Protein AF-A0A436CAZ5-F1 (afdb_monomer_lite)

Radius of gyration: 21.21 Å; chains: 1; bounding box: 46×20×57 Å

Sequence (66 aa):
LLFDLENDPDELDNLAADPSHLAVRLEFAERLLAWRAEHLDQSLALAELTENGLVGHAAGLPPRHT

Structure (mmCIF, N/CA/C/O backbone):
data_AF-A0A436CAZ5-F1
#
_entry.id   AF-A0A436CAZ5-F1
#
loop_
_atom_site.group_PDB
_atom_site.id
_atom_site.type_symbol
_atom_site.label_atom_id
_atom_site.label_alt_id
_atom_site.label_comp_id
_atom_site.label_asym_id
_atom_site.label_entity_id
_atom_site.label_seq_id
_atom_site.pdbx_PDB_ins_code
_atom_site.Cartn_x
_atom_site.Cartn_y
_atom_site.Cartn_z
_atom_site.occupancy
_atom_site.B_iso_or_equiv
_atom_site.auth_seq_id
_atom_site.auth_comp_id
_atom_site.auth_asym_id
_atom_site.auth_atom_id
_atom_site.pdbx_PDB_model_num
ATOM 1 N N . LEU A 1 1 ? -4.133 -5.657 3.260 1.00 87.00 1 LEU A N 1
ATOM 2 C CA . LEU A 1 1 ? -3.930 -5.633 4.718 1.00 87.00 1 LEU A CA 1
ATOM 3 C C . LEU A 1 1 ? -3.276 -4.308 5.058 1.00 87.00 1 LEU A C 1
ATOM 5 O O . LEU A 1 1 ? -2.554 -3.792 4.208 1.00 87.00 1 LEU A O 1
ATOM 9 N N . LEU A 1 2 ? -3.594 -3.746 6.213 1.00 92.38 2 LEU A N 1
ATOM 10 C CA . LEU A 1 2 ? -2.976 -2.538 6.745 1.00 92.38 2 LEU A CA 1
ATOM 11 C C . LEU A 1 2 ? -2.979 -2.691 8.263 1.00 92.38 2 LEU A C 1
ATOM 13 O O . LEU A 1 2 ? -4.049 -2.905 8.824 1.00 92.38 2 LEU A O 1
ATOM 17 N N . PHE A 1 3 ? -1.805 -2.611 8.878 1.00 95.12 3 PHE A N 1
ATOM 18 C CA . PHE A 1 3 ? -1.615 -2.788 10.314 1.00 95.12 3 PHE A CA 1
ATOM 19 C C . PHE A 1 3 ? -0.919 -1.554 10.871 1.00 95.12 3 PHE A C 1
ATOM 21 O O . PHE A 1 3 ? 0.001 -1.023 10.241 1.00 95.12 3 PHE A O 1
ATOM 28 N N . ASP A 1 4 ? -1.381 -1.097 12.027 1.00 92.88 4 ASP A N 1
ATOM 29 C CA . ASP A 1 4 ? -0.740 -0.028 12.778 1.00 92.88 4 ASP A CA 1
ATOM 30 C C . ASP A 1 4 ? 0.215 -0.654 13.790 1.00 92.88 4 ASP A C 1
ATOM 32 O O . ASP A 1 4 ? -0.201 -1.084 14.855 1.00 92.88 4 ASP A O 1
ATOM 36 N N . LEU A 1 5 ? 1.503 -0.698 13.465 1.00 92.62 5 LEU A N 1
ATOM 37 C CA . LEU A 1 5 ? 2.502 -1.347 14.315 1.00 92.62 5 LEU A CA 1
ATOM 38 C C . LEU A 1 5 ? 2.788 -0.587 15.619 1.00 92.62 5 LEU A C 1
ATOM 40 O O . LEU A 1 5 ? 3.410 -1.152 16.518 1.00 92.62 5 LEU A O 1
ATOM 44 N N . GLU A 1 6 ? 2.380 0.683 15.735 1.00 94.12 6 GLU A N 1
ATOM 45 C CA . GLU A 1 6 ? 2.543 1.435 16.984 1.00 94.12 6 GLU A CA 1
ATOM 46 C C . GLU A 1 6 ? 1.532 0.966 18.033 1.00 94.12 6 GLU A C 1
ATOM 48 O O . GLU A 1 6 ? 1.874 0.834 19.210 1.00 94.12 6 GLU 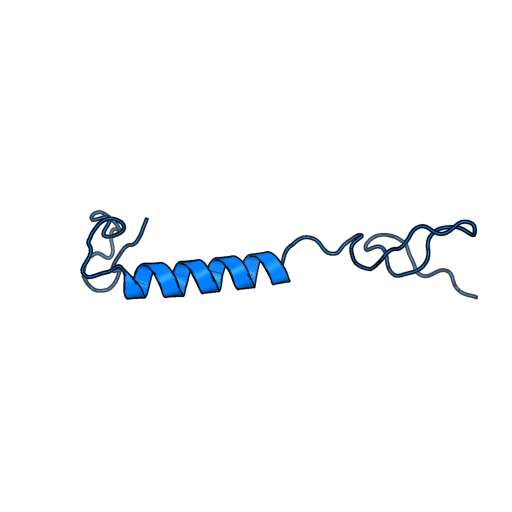A O 1
ATOM 53 N N . ASN A 1 7 ? 0.299 0.691 17.599 1.00 92.31 7 ASN A N 1
ATOM 54 C CA . ASN A 1 7 ? -0.806 0.294 18.472 1.00 92.31 7 ASN A CA 1
ATOM 55 C C . ASN A 1 7 ? -1.101 -1.219 18.448 1.00 92.31 7 ASN A C 1
ATOM 57 O O . ASN A 1 7 ? -1.671 -1.742 19.404 1.00 92.31 7 ASN A O 1
ATOM 61 N N . ASP A 1 8 ? -0.692 -1.917 17.391 1.00 94.38 8 ASP A N 1
ATOM 62 C CA . ASP A 1 8 ? -0.885 -3.347 17.141 1.00 94.38 8 ASP A CA 1
ATOM 63 C C . ASP A 1 8 ? 0.408 -3.984 16.581 1.00 94.38 8 ASP A C 1
ATOM 65 O O . ASP A 1 8 ? 0.517 -4.297 15.392 1.00 94.38 8 ASP A O 1
ATOM 69 N N . PRO A 1 9 ? 1.432 -4.172 17.434 1.00 93.81 9 PRO A N 1
ATOM 70 C CA . PRO A 1 9 ? 2.715 -4.735 17.014 1.00 93.81 9 PRO A CA 1
ATOM 71 C C . PRO A 1 9 ? 2.635 -6.217 16.611 1.00 93.81 9 PRO A C 1
ATOM 73 O O . PRO A 1 9 ? 3.553 -6.710 15.958 1.00 93.81 9 PRO A O 1
ATOM 76 N N . ASP A 1 10 ? 1.569 -6.922 17.001 1.00 95.69 10 ASP A N 1
ATOM 77 C CA . ASP A 1 10 ? 1.349 -8.339 16.686 1.00 95.69 10 ASP A CA 1
ATOM 78 C C . ASP A 1 10 ? 0.501 -8.542 15.408 1.00 95.69 10 ASP A C 1
ATOM 80 O O . ASP A 1 10 ? 0.195 -9.682 15.055 1.00 95.69 10 ASP A O 1
ATOM 84 N N . GLU A 1 11 ? 0.138 -7.459 14.703 1.00 93.88 11 GLU A N 1
ATOM 85 C CA . GLU A 1 11 ? -0.609 -7.469 13.432 1.00 93.88 11 GLU A CA 1
ATOM 86 C C . GLU A 1 11 ? -1.947 -8.236 13.502 1.0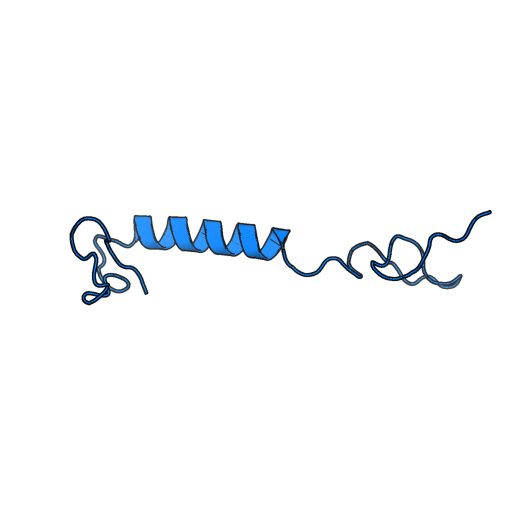0 93.88 11 GLU A C 1
ATOM 88 O O . GLU A 1 11 ? -2.343 -8.957 12.577 1.00 93.88 11 GLU A O 1
ATOM 93 N N . LEU A 1 12 ? -2.654 -8.118 14.625 1.00 93.75 12 LEU A N 1
ATOM 94 C CA . LEU A 1 12 ? -3.904 -8.831 14.868 1.00 93.75 12 LEU A CA 1
ATOM 95 C C . LEU A 1 12 ? -5.130 -8.083 14.328 1.00 93.75 12 LEU A C 1
ATOM 97 O O . LEU A 1 12 ? -6.144 -8.726 14.034 1.00 93.75 12 LEU A O 1
ATOM 101 N N . ASP A 1 13 ? -5.051 -6.760 14.168 1.00 93.06 13 ASP A N 1
ATOM 102 C CA . ASP A 1 13 ? -6.145 -5.911 13.703 1.00 93.06 13 ASP A CA 1
ATOM 103 C C . ASP A 1 13 ? -5.875 -5.305 12.320 1.00 93.06 13 ASP A C 1
ATOM 105 O O . ASP A 1 13 ? -5.100 -4.369 12.121 1.00 93.06 13 ASP A O 1
ATOM 109 N N . ASN A 1 14 ? -6.563 -5.846 11.315 1.00 93.38 14 ASN A N 1
ATOM 110 C CA . ASN A 1 14 ? -6.435 -5.381 9.942 1.00 93.38 14 ASN A CA 1
ATOM 111 C C . ASN A 1 14 ? -7.352 -4.179 9.662 1.00 93.38 14 ASN A C 1
ATOM 113 O O . ASN A 1 14 ? -8.532 -4.329 9.333 1.00 93.38 14 ASN A O 1
ATOM 117 N N . LEU A 1 15 ? -6.747 -2.998 9.605 1.00 93.12 15 LEU A N 1
ATOM 118 C CA . LEU A 1 15 ? -7.394 -1.705 9.375 1.00 93.12 15 LEU A CA 1
ATOM 119 C C . LEU A 1 15 ? -7.661 -1.397 7.892 1.00 93.12 15 LEU A C 1
ATOM 121 O O . LEU A 1 15 ? -8.115 -0.310 7.540 1.00 93.12 15 LEU A O 1
ATOM 125 N N . ALA A 1 16 ? -7.412 -2.335 6.971 1.00 91.75 16 ALA A N 1
ATOM 126 C CA . ALA A 1 16 ? -7.495 -2.059 5.531 1.00 91.75 16 ALA A CA 1
ATOM 127 C C . ALA A 1 16 ? -8.891 -1.656 5.021 1.00 91.75 16 ALA A C 1
ATOM 129 O O . ALA A 1 16 ? -8.988 -1.090 3.929 1.00 91.75 16 ALA A O 1
ATOM 130 N N . ALA A 1 17 ? -9.953 -2.000 5.752 1.00 92.12 17 ALA A N 1
ATOM 131 C CA . ALA A 1 17 ? -11.332 -1.647 5.414 1.00 92.12 17 ALA A CA 1
ATOM 132 C C . ALA A 1 17 ? -11.853 -0.430 6.196 1.00 92.12 17 ALA A C 1
ATOM 134 O O . ALA A 1 17 ? -12.951 0.042 5.902 1.00 92.12 17 ALA A O 1
ATOM 135 N N . ASP A 1 18 ? -11.089 0.073 7.168 1.00 93.56 18 ASP A N 1
ATOM 136 C CA . ASP A 1 18 ? -11.478 1.231 7.962 1.00 93.56 18 ASP A CA 1
ATOM 137 C C . ASP A 1 18 ? -11.372 2.515 7.111 1.00 93.56 18 ASP A C 1
ATOM 139 O O . ASP A 1 18 ? -10.286 2.846 6.617 1.00 93.56 18 ASP A O 1
ATOM 143 N N . PRO A 1 19 ? -12.475 3.269 6.925 1.00 93.19 19 PRO A N 1
ATOM 144 C CA . PRO A 1 19 ? -12.460 4.525 6.182 1.00 93.19 19 PRO A CA 1
ATOM 145 C C . PRO A 1 19 ? -11.500 5.575 6.752 1.00 93.19 19 PRO A C 1
ATOM 147 O O . PRO A 1 19 ? -10.994 6.399 5.989 1.00 93.19 19 PRO A O 1
ATOM 150 N N . SER A 1 20 ? -11.235 5.559 8.063 1.00 94.94 20 SER A N 1
ATOM 151 C CA . SER A 1 20 ? -10.319 6.509 8.707 1.00 94.94 20 SER A CA 1
ATOM 152 C C . SER A 1 20 ? -8.864 6.321 8.255 1.00 94.94 20 SER A C 1
ATOM 154 O O . SER A 1 20 ? -8.103 7.286 8.201 1.00 94.94 20 SER A O 1
ATOM 156 N N . HIS A 1 21 ? -8.515 5.113 7.804 1.00 92.75 21 HIS A N 1
ATOM 157 C CA . HIS A 1 21 ? -7.182 4.741 7.334 1.00 92.75 21 HIS A CA 1
ATOM 158 C C . HIS A 1 21 ? -7.050 4.757 5.800 1.00 92.75 21 HIS A C 1
ATOM 160 O O . HIS A 1 21 ? -6.035 4.323 5.249 1.00 92.75 21 HIS A O 1
ATOM 166 N N . LEU A 1 22 ? -8.048 5.282 5.074 1.00 92.94 22 LEU A N 1
ATOM 167 C CA . LEU A 1 22 ? -8.067 5.263 3.607 1.00 92.94 22 LEU A CA 1
ATOM 168 C C . LEU A 1 22 ? -6.892 6.026 2.978 1.00 92.94 22 LEU A C 1
ATOM 170 O O . LEU A 1 22 ? -6.307 5.538 2.011 1.00 92.94 22 LEU A O 1
ATOM 174 N N . ALA A 1 23 ? -6.547 7.198 3.517 1.00 94.94 23 ALA A N 1
ATOM 175 C CA . ALA A 1 23 ? -5.447 8.012 2.999 1.00 94.94 23 ALA A CA 1
ATOM 176 C C . ALA A 1 23 ? -4.097 7.293 3.148 1.00 94.94 23 ALA A C 1
ATOM 178 O O . ALA A 1 23 ? -3.346 7.180 2.181 1.00 94.94 23 ALA A O 1
ATOM 179 N N . VAL A 1 24 ? -3.846 6.717 4.328 1.00 94.69 24 VAL A N 1
ATOM 180 C CA . VAL A 1 24 ? -2.649 5.913 4.618 1.00 94.69 24 VAL A CA 1
ATOM 181 C C . VAL A 1 24 ? -2.582 4.708 3.679 1.00 94.69 24 VAL A C 1
ATOM 183 O O . VAL A 1 24 ? -1.562 4.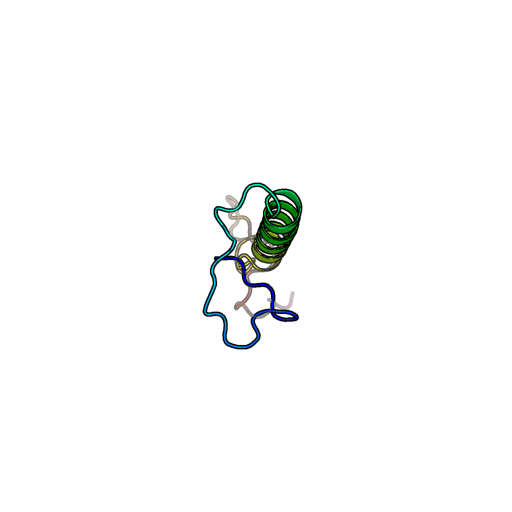457 3.039 1.00 94.69 24 VAL A O 1
ATOM 186 N N . ARG A 1 25 ? -3.700 3.991 3.514 1.00 94.25 25 ARG A N 1
ATOM 187 C CA . ARG A 1 25 ? -3.784 2.842 2.604 1.00 94.25 25 ARG A CA 1
ATOM 188 C C . ARG A 1 25 ? -3.437 3.214 1.161 1.00 94.25 25 ARG A C 1
ATOM 190 O O . ARG A 1 25 ? -2.805 2.415 0.472 1.00 94.25 25 ARG A O 1
ATOM 197 N N . LEU A 1 26 ? -3.872 4.387 0.700 1.00 95.00 26 LEU A N 1
ATOM 198 C CA . LEU A 1 26 ? -3.606 4.857 -0.657 1.00 95.00 26 LEU A CA 1
ATOM 199 C C . LEU A 1 26 ? -2.124 5.190 -0.852 1.00 95.00 26 LEU A C 1
ATOM 201 O O . LEU A 1 26 ? -1.532 4.706 -1.811 1.00 95.00 26 LEU A O 1
ATOM 205 N N . GLU A 1 27 ? -1.511 5.917 0.083 1.00 95.94 27 GLU A N 1
ATOM 206 C CA . GLU A 1 27 ? -0.085 6.260 0.020 1.00 95.94 27 GLU A CA 1
ATOM 207 C C . GLU A 1 27 ? 0.793 5.003 -0.086 1.00 95.94 27 GLU A C 1
ATOM 209 O O . GLU A 1 27 ? 1.659 4.893 -0.958 1.00 95.94 27 GLU A O 1
ATOM 214 N N . PHE A 1 28 ? 0.549 4.005 0.767 1.00 94.88 28 PHE A N 1
ATOM 215 C CA . PHE A 1 28 ? 1.318 2.761 0.726 1.00 94.88 28 PHE A CA 1
ATOM 216 C C . PHE A 1 28 ? 1.061 1.952 -0.550 1.00 94.88 28 PHE A C 1
ATOM 218 O O . PHE A 1 28 ? 1.990 1.333 -1.077 1.00 94.88 28 PHE A O 1
ATOM 225 N N . ALA A 1 29 ? -0.164 1.974 -1.084 1.00 93.62 29 ALA A N 1
ATOM 226 C CA . ALA A 1 29 ? -0.466 1.347 -2.366 1.00 93.62 29 ALA A CA 1
ATOM 227 C C . ALA A 1 29 ? 0.295 2.020 -3.521 1.00 93.62 29 ALA A C 1
ATOM 229 O O . ALA A 1 29 ? 0.871 1.322 -4.355 1.00 93.62 29 ALA A O 1
ATOM 230 N N . GLU A 1 30 ? 0.356 3.352 -3.548 1.00 95.19 30 GLU A N 1
ATOM 231 C CA . GLU A 1 30 ? 1.119 4.114 -4.543 1.00 95.19 30 GLU A CA 1
ATOM 232 C C . GLU A 1 30 ? 2.618 3.816 -4.456 1.00 95.19 30 GLU A C 1
ATOM 234 O O . GLU A 1 30 ? 3.251 3.525 -5.471 1.00 95.19 30 GLU A O 1
ATOM 239 N N . ARG A 1 31 ? 3.181 3.786 -3.244 1.00 94.00 31 ARG A N 1
ATOM 240 C CA . ARG A 1 31 ? 4.592 3.433 -3.016 1.00 94.00 31 ARG A CA 1
ATOM 241 C C . ARG A 1 31 ? 4.914 2.015 -3.483 1.00 94.00 31 ARG A C 1
ATOM 243 O O . ARG A 1 31 ? 5.946 1.799 -4.113 1.00 94.00 31 ARG A O 1
ATOM 250 N N . LEU A 1 32 ? 4.026 1.054 -3.223 1.00 91.31 32 LEU A N 1
ATOM 251 C CA . LEU A 1 32 ? 4.190 -0.320 -3.702 1.00 91.31 32 LEU A CA 1
ATOM 252 C C . LEU A 1 32 ? 4.115 -0.404 -5.233 1.00 91.31 32 LEU A C 1
ATOM 254 O O . LEU A 1 32 ? 4.872 -1.162 -5.840 1.00 91.31 32 LEU A O 1
ATOM 258 N N . LEU A 1 33 ? 3.219 0.361 -5.863 1.00 91.81 33 LEU A N 1
ATOM 259 C CA . LEU A 1 33 ? 3.114 0.432 -7.322 1.00 91.81 33 LEU A CA 1
ATOM 260 C C . LEU A 1 33 ? 4.363 1.058 -7.952 1.00 91.81 33 LEU A C 1
ATOM 262 O O . LEU A 1 33 ? 4.875 0.507 -8.924 1.00 91.81 33 LEU A O 1
ATOM 266 N N . ALA A 1 34 ? 4.883 2.146 -7.379 1.00 89.75 34 ALA A N 1
ATOM 267 C CA . ALA 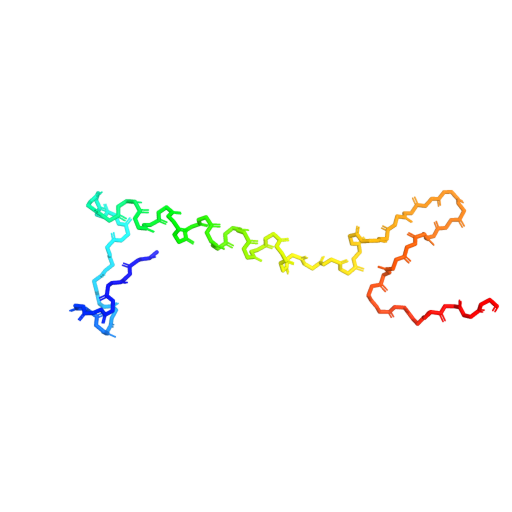A 1 34 ? 6.129 2.770 -7.816 1.00 89.75 34 ALA A CA 1
ATOM 268 C C . ALA A 1 34 ? 7.307 1.793 -7.701 1.00 89.75 34 ALA A C 1
ATOM 270 O O . ALA A 1 34 ? 8.010 1.551 -8.680 1.00 89.75 34 ALA A O 1
ATOM 271 N N . TRP A 1 35 ? 7.445 1.129 -6.549 1.00 87.56 35 TRP A N 1
ATOM 272 C CA . TRP A 1 35 ? 8.486 0.125 -6.343 1.00 87.56 35 TRP A CA 1
ATOM 273 C C . TRP A 1 35 ? 8.386 -1.025 -7.352 1.00 87.56 35 TRP A C 1
ATOM 275 O O . TRP A 1 35 ? 9.393 -1.434 -7.927 1.00 87.56 35 TRP A O 1
ATOM 285 N N . ARG A 1 36 ? 7.170 -1.516 -7.633 1.00 85.62 36 ARG A N 1
ATOM 286 C CA . ARG A 1 36 ? 6.951 -2.536 -8.669 1.00 85.62 36 ARG A CA 1
ATOM 287 C C . ARG A 1 36 ? 7.338 -2.053 -10.058 1.00 85.62 36 ARG A C 1
ATOM 289 O O . ARG A 1 36 ? 7.891 -2.845 -10.805 1.00 85.62 36 ARG A O 1
ATOM 296 N N . ALA A 1 37 ? 7.040 -0.808 -10.418 1.00 83.50 37 ALA A N 1
ATOM 297 C CA . ALA A 1 37 ? 7.420 -0.256 -11.716 1.00 83.50 37 ALA A CA 1
ATOM 298 C C . ALA A 1 37 ? 8.948 -0.163 -11.868 1.00 83.50 37 ALA A C 1
ATOM 300 O O . ALA A 1 37 ? 9.475 -0.442 -12.940 1.00 83.50 37 ALA A O 1
ATOM 301 N N . GLU A 1 38 ? 9.655 0.166 -10.786 1.00 81.94 38 GLU A N 1
ATOM 302 C CA . GLU A 1 38 ? 11.120 0.215 -10.757 1.00 81.94 38 GLU A CA 1
ATOM 303 C C . GLU A 1 38 ? 11.769 -1.178 -10.796 1.00 81.94 38 GLU A C 1
ATOM 305 O O . GLU A 1 38 ? 12.808 -1.349 -11.429 1.00 81.94 38 GLU A O 1
ATOM 310 N N . HIS A 1 39 ? 11.162 -2.174 -10.140 1.00 77.38 39 HIS A N 1
ATOM 311 C CA . HIS A 1 39 ? 11.728 -3.522 -9.966 1.00 77.38 39 HIS A CA 1
ATOM 312 C C . HIS A 1 39 ? 11.108 -4.579 -10.889 1.00 77.38 39 HIS A C 1
ATOM 314 O O . HIS A 1 39 ? 11.440 -5.762 -10.789 1.00 77.38 39 HIS A O 1
ATOM 320 N N . LEU A 1 40 ? 10.197 -4.179 -11.779 1.00 70.62 40 LEU A N 1
ATOM 321 C CA . LEU A 1 40 ? 9.720 -5.017 -12.872 1.00 70.62 40 LEU A CA 1
ATOM 322 C C . LEU A 1 40 ? 10.933 -5.372 -13.724 1.00 70.62 40 LEU A C 1
ATOM 324 O O . LEU A 1 40 ? 11.604 -4.483 -14.238 1.00 70.62 40 LEU A O 1
ATOM 328 N N . ASP A 1 41 ? 11.227 -6.667 -13.797 1.00 59.59 41 ASP A N 1
ATOM 329 C CA . ASP A 1 41 ? 12.421 -7.220 -14.423 1.00 59.59 41 ASP A CA 1
ATOM 330 C C . ASP A 1 41 ? 12.673 -6.586 -15.805 1.00 59.59 41 ASP A C 1
ATOM 332 O O . ASP A 1 41 ? 11.990 -6.873 -16.790 1.00 59.59 41 ASP A O 1
ATOM 336 N N . GLN A 1 42 ? 13.650 -5.674 -15.856 1.00 57.88 42 GLN A N 1
ATOM 337 C CA . GLN A 1 42 ? 14.042 -4.946 -17.062 1.00 57.88 42 GLN A CA 1
ATOM 338 C C . GLN A 1 42 ? 15.002 -5.755 -17.939 1.00 57.88 42 GLN A C 1
ATOM 340 O O . GLN A 1 42 ? 15.551 -5.212 -18.898 1.00 57.88 42 GLN A O 1
ATOM 345 N N . SER A 1 43 ? 15.212 -7.043 -17.645 1.00 58.94 43 SER A N 1
ATOM 346 C CA . SER A 1 43 ? 16.167 -7.902 -18.354 1.00 58.94 43 SER A CA 1
ATOM 347 C C . SER A 1 43 ? 15.999 -7.910 -19.875 1.00 58.94 43 SER A C 1
ATOM 349 O O . SER A 1 43 ? 16.994 -8.078 -20.577 1.00 58.94 43 SER A O 1
ATOM 351 N N . LEU A 1 44 ? 14.790 -7.655 -20.389 1.00 53.00 44 LEU A N 1
ATOM 352 C CA . LEU A 1 44 ? 14.514 -7.429 -21.815 1.00 53.00 44 LEU A CA 1
ATOM 353 C C . LEU A 1 44 ? 13.942 -6.038 -22.133 1.00 53.00 44 LEU A C 1
ATOM 355 O O . LEU A 1 44 ? 13.755 -5.717 -23.300 1.00 53.00 44 LEU A O 1
ATOM 359 N N . ALA A 1 45 ? 13.667 -5.196 -21.134 1.00 60.00 45 ALA A N 1
ATOM 360 C CA . ALA A 1 45 ? 13.043 -3.886 -21.354 1.00 60.00 45 ALA A CA 1
ATOM 361 C C . ALA A 1 45 ? 13.959 -2.909 -22.114 1.00 60.00 45 ALA A C 1
ATOM 363 O O . ALA A 1 45 ? 13.481 -1.957 -22.725 1.00 60.00 45 ALA A O 1
ATOM 364 N N . LEU A 1 46 ? 15.270 -3.166 -22.098 1.00 58.97 46 LEU A N 1
ATOM 365 C CA . LEU A 1 46 ? 16.286 -2.415 -22.838 1.00 58.97 46 LEU A CA 1
ATOM 366 C C . LEU A 1 46 ? 16.740 -3.129 -24.120 1.00 58.97 46 LEU A C 1
ATOM 368 O O . LEU A 1 46 ? 17.760 -2.743 -24.689 1.00 58.97 46 LEU A O 1
ATOM 372 N N . ALA A 1 47 ? 16.039 -4.183 -24.546 1.00 63.12 47 ALA A N 1
ATOM 373 C CA . ALA A 1 47 ? 16.383 -4.989 -25.708 1.00 63.12 47 ALA A CA 1
ATOM 374 C C . ALA A 1 47 ? 15.244 -4.930 -26.743 1.00 63.12 47 ALA A C 1
ATOM 376 O O . ALA A 1 47 ? 14.134 -5.396 -26.502 1.00 63.12 47 ALA A O 1
ATOM 377 N N . GLU A 1 48 ? 15.526 -4.360 -27.911 1.00 70.44 48 GLU A N 1
ATOM 378 C CA . GLU A 1 48 ? 14.598 -4.254 -29.036 1.00 70.44 48 GLU A CA 1
ATOM 379 C C . GLU A 1 48 ? 14.995 -5.249 -30.133 1.00 70.44 48 GLU A C 1
ATOM 381 O O . GLU A 1 48 ? 16.170 -5.383 -30.481 1.00 70.44 48 GLU A O 1
ATOM 386 N N . LEU A 1 49 ? 14.021 -5.970 -30.694 1.00 70.19 49 LEU A N 1
ATOM 387 C CA . LEU A 1 49 ? 14.256 -6.877 -31.816 1.00 70.19 49 LEU A CA 1
ATOM 388 C C . LEU A 1 49 ? 13.981 -6.140 -33.134 1.00 70.19 49 LEU A C 1
ATOM 390 O O . LEU A 1 49 ? 12.844 -5.768 -33.409 1.00 70.19 49 LEU A O 1
ATOM 394 N N . THR A 1 50 ? 15.012 -5.963 -33.958 1.00 79.00 50 THR A N 1
ATOM 395 C CA . THR A 1 50 ? 14.916 -5.318 -35.279 1.00 79.00 50 THR A CA 1
ATOM 396 C C . THR A 1 50 ? 15.124 -6.337 -36.403 1.00 79.00 50 THR A C 1
ATOM 398 O O . THR A 1 50 ? 15.588 -7.453 -36.161 1.00 79.00 50 THR A O 1
ATOM 401 N N . GLU A 1 51 ? 14.859 -5.950 -37.655 1.00 74.62 51 GLU A N 1
ATOM 402 C CA . GLU A 1 51 ? 15.134 -6.789 -38.840 1.00 74.62 51 GLU A CA 1
ATOM 403 C C . GLU A 1 51 ? 16.615 -7.209 -38.962 1.00 74.62 51 GLU A C 1
ATOM 405 O O . GLU A 1 51 ? 16.920 -8.223 -39.586 1.00 74.62 51 GLU A O 1
ATOM 410 N N . ASN A 1 52 ? 17.532 -6.478 -38.316 1.00 75.56 52 ASN A N 1
ATOM 411 C CA . ASN A 1 52 ? 18.971 -6.761 -38.291 1.00 75.56 52 ASN A CA 1
ATOM 412 C C . ASN A 1 52 ? 19.430 -7.508 -37.021 1.00 75.56 52 ASN A C 1
ATOM 414 O O . ASN A 1 52 ? 20.630 -7.701 -36.818 1.00 75.56 52 ASN A O 1
ATOM 418 N N . GLY A 1 53 ? 18.495 -7.933 -36.164 1.00 73.81 53 GLY A N 1
ATOM 419 C CA . GLY A 1 53 ? 18.764 -8.638 -34.909 1.00 73.81 53 GLY A CA 1
ATOM 420 C C . GLY A 1 53 ? 18.458 -7.818 -33.652 1.00 73.81 53 GLY A C 1
ATOM 421 O O . GLY A 1 53 ? 17.806 -6.773 -33.707 1.00 73.81 53 GLY A O 1
ATOM 422 N N . LEU A 1 54 ? 18.902 -8.334 -32.501 1.00 73.25 54 LEU A N 1
ATOM 423 C CA . LEU A 1 54 ? 18.676 -7.728 -31.186 1.00 73.25 54 LEU A CA 1
ATOM 424 C C . LEU A 1 54 ? 19.584 -6.507 -30.978 1.00 73.25 54 LEU A C 1
ATOM 426 O O . LEU A 1 54 ? 20.807 -6.619 -31.073 1.00 73.25 54 LEU A O 1
ATOM 430 N N . VAL A 1 55 ? 18.986 -5.367 -30.642 1.00 72.00 55 VAL A N 1
ATOM 431 C CA . VAL A 1 55 ? 19.666 -4.109 -30.321 1.00 72.00 55 VAL A CA 1
ATOM 432 C C . VAL A 1 55 ? 19.382 -3.758 -28.860 1.00 72.00 55 VAL A C 1
ATOM 434 O O . VAL A 1 55 ? 18.234 -3.781 -28.434 1.00 72.00 55 VAL A O 1
ATOM 437 N N . GLY A 1 56 ? 20.420 -3.429 -28.086 1.00 69.19 56 GLY A N 1
ATOM 438 C CA . GLY A 1 56 ? 20.289 -3.003 -26.687 1.00 69.19 56 GLY A CA 1
ATO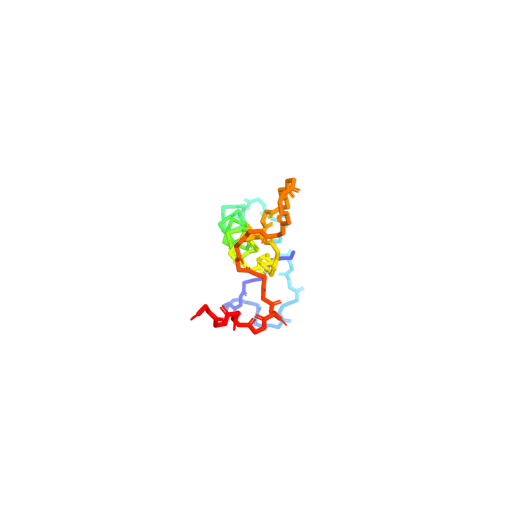M 439 C C . GLY A 1 56 ? 20.903 -3.965 -25.665 1.00 69.19 56 GLY A C 1
ATOM 440 O O . GLY A 1 56 ? 21.661 -4.870 -26.021 1.00 69.19 56 GLY A O 1
ATOM 441 N N . HIS A 1 57 ? 20.636 -3.734 -24.377 1.00 59.06 57 HIS A N 1
ATOM 442 C CA . HIS A 1 57 ? 21.235 -4.498 -23.279 1.00 59.06 57 HIS A CA 1
ATOM 443 C C . HIS A 1 57 ? 20.233 -5.512 -22.727 1.00 59.06 57 HIS A C 1
ATOM 445 O O . HIS A 1 57 ? 19.337 -5.156 -21.967 1.00 59.06 57 HIS A O 1
ATOM 451 N N . ALA A 1 58 ? 20.402 -6.781 -23.096 1.00 59.53 58 ALA A N 1
ATOM 452 C CA . ALA A 1 58 ? 19.714 -7.879 -22.432 1.00 59.53 58 ALA A CA 1
ATOM 453 C C . ALA A 1 58 ? 20.542 -8.324 -21.219 1.00 59.53 58 ALA A C 1
ATOM 455 O O . ALA A 1 58 ? 21.703 -8.723 -21.373 1.00 59.53 58 ALA A O 1
ATOM 456 N N . ALA A 1 59 ? 19.964 -8.267 -20.019 1.00 57.78 59 ALA A N 1
ATOM 457 C CA . ALA A 1 59 ? 20.641 -8.771 -18.829 1.00 57.78 59 ALA A CA 1
ATOM 458 C C . ALA A 1 59 ? 20.850 -10.289 -18.986 1.00 57.78 59 ALA A C 1
ATOM 460 O O . ALA A 1 59 ? 19.889 -11.052 -19.050 1.00 57.78 59 ALA A O 1
ATOM 461 N N . GLY A 1 60 ? 22.112 -10.721 -19.095 1.00 57.72 60 GLY A N 1
ATOM 462 C CA . GLY A 1 60 ? 22.491 -12.132 -19.263 1.00 57.72 60 GLY A CA 1
ATOM 463 C C . GLY A 1 60 ? 23.308 -12.461 -20.518 1.00 57.72 60 GLY A C 1
ATOM 464 O O . GLY A 1 60 ? 23.788 -13.588 -20.632 1.00 57.72 60 GLY A O 1
ATOM 465 N N . LEU A 1 61 ? 23.530 -11.507 -21.431 1.00 51.41 61 LEU A N 1
ATOM 466 C CA . LEU A 1 61 ? 24.444 -11.696 -22.562 1.00 51.41 61 LEU A CA 1
ATOM 467 C C . LEU A 1 61 ? 25.749 -10.910 -22.329 1.00 51.41 61 LEU A C 1
ATOM 469 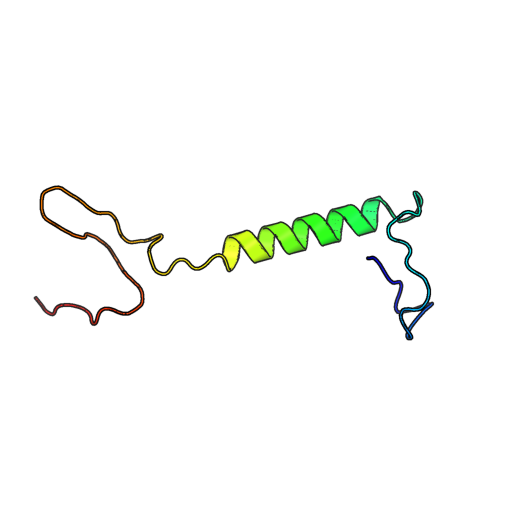O O . LEU A 1 61 ? 25.684 -9.705 -22.079 1.00 51.41 61 LEU A O 1
ATOM 473 N N . PRO A 1 62 ? 26.941 -11.538 -22.398 1.00 47.28 62 PRO A N 1
ATOM 474 C CA . PRO A 1 62 ? 28.192 -10.795 -22.280 1.00 47.28 62 PRO A CA 1
ATOM 475 C C . PRO A 1 62 ? 28.310 -9.762 -23.416 1.00 47.28 62 PRO A C 1
ATOM 477 O O . PRO A 1 62 ? 27.867 -10.038 -24.539 1.00 47.28 62 PRO A O 1
ATOM 480 N N . PRO A 1 63 ? 28.909 -8.583 -23.159 1.00 51.25 63 PRO A N 1
ATOM 481 C CA . PRO A 1 63 ? 29.093 -7.567 -24.186 1.00 51.25 63 PRO A CA 1
ATOM 482 C C . PRO A 1 63 ? 29.940 -8.140 -25.327 1.00 51.25 63 PRO A C 1
ATOM 484 O O . PRO A 1 63 ? 31.041 -8.650 -25.113 1.00 51.25 63 PRO A O 1
ATOM 487 N N . ARG A 1 64 ? 29.421 -8.077 -26.557 1.00 54.03 64 ARG A N 1
ATOM 488 C CA . ARG A 1 64 ? 30.207 -8.405 -27.749 1.00 54.03 64 ARG A CA 1
ATOM 489 C C . ARG A 1 64 ? 31.236 -7.296 -27.950 1.00 54.03 64 ARG A C 1
ATOM 491 O O . ARG A 1 64 ? 30.873 -6.175 -28.287 1.00 54.03 64 ARG A O 1
ATOM 498 N N . HIS A 1 65 ? 32.503 -7.622 -27.715 1.00 51.88 65 HIS A N 1
ATOM 499 C CA . HIS A 1 65 ? 33.628 -6.775 -28.092 1.00 51.88 65 HIS A CA 1
ATOM 500 C C . HIS A 1 65 ? 33.631 -6.605 -29.618 1.00 51.88 65 HIS A C 1
ATOM 502 O O . HIS A 1 65 ? 33.701 -7.596 -30.348 1.00 51.88 65 HIS A O 1
ATOM 508 N N . THR A 1 66 ? 33.501 -5.359 -30.070 1.00 58.28 66 THR A N 1
ATOM 509 C CA . THR A 1 66 ? 33.862 -4.909 -31.422 1.00 58.28 66 THR A CA 1
ATOM 510 C C . THR A 1 66 ? 35.362 -4.709 -31.525 1.00 58.28 66 THR A C 1
ATOM 512 O O . THR A 1 66 ? 35.916 -4.152 -30.548 1.00 58.28 66 THR A O 1
#

pLDDT: mean 79.98, std 15.85, range [47.28, 95.94]

Secondary structure (DSSP, 8-state):
----TTT-TT----GGG-GGGHHHHHHHHHHHHHHHHHHS--TTTTEEEETTEEEE--TTS-----

Foldseek 3Di:
DDADCVVCVPRPDDCLPPPVCVVVNVVVVVVVVVVCVVVVPCQCVQWDQDPVGIDGHRPPDPDDDD